Protein AF-A0A838U5E7-F1 (afdb_monomer_lite)

Sequence (62 aa):
MRHCLKSVQSTSGSGLLLIEPKNRQILALSISKERNMLIAEKFISGLVRIHGKNPVSTDGGT

Radius of gyration: 11.26 Å; chains: 1; bounding box: 28×26×26 Å

Structure (mmCIF, N/CA/C/O backbone):
data_AF-A0A838U5E7-F1
#
_entry.id   AF-A0A838U5E7-F1
#
loop_
_atom_site.group_PDB
_atom_site.id
_atom_site.type_symbol
_atom_site.label_atom_id
_atom_site.label_alt_id
_atom_site.label_comp_id
_atom_site.label_asym_id
_atom_site.label_entity_id
_atom_site.label_seq_id
_atom_site.pdbx_PDB_ins_code
_atom_site.Cartn_x
_atom_site.Cartn_y
_atom_site.Cartn_z
_atom_site.occupancy
_atom_site.B_iso_or_eq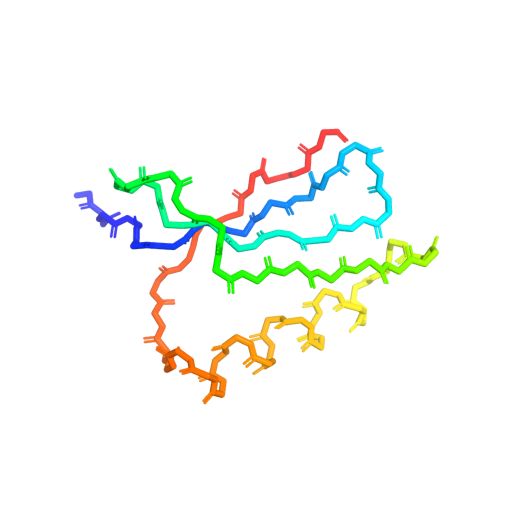uiv
_atom_site.auth_seq_id
_atom_site.auth_comp_id
_atom_site.auth_asym_id
_atom_site.auth_atom_id
_atom_site.pdbx_PDB_model_num
ATOM 1 N N . MET A 1 1 ? -22.469 14.584 5.669 1.00 43.12 1 MET A N 1
ATOM 2 C CA . MET A 1 1 ? -21.313 14.328 4.780 1.00 43.12 1 MET A CA 1
ATOM 3 C C . MET A 1 1 ? -20.190 13.755 5.635 1.00 43.12 1 MET A C 1
ATOM 5 O O . MET A 1 1 ? -19.867 14.361 6.647 1.00 43.12 1 MET A O 1
ATOM 9 N N . ARG A 1 2 ? -19.674 12.555 5.339 1.00 51.53 2 ARG A N 1
ATOM 10 C CA . ARG A 1 2 ? -18.592 11.949 6.137 1.00 51.53 2 ARG A CA 1
ATOM 11 C C . ARG A 1 2 ? -17.277 12.621 5.738 1.00 51.53 2 ARG A C 1
ATOM 13 O O . ARG A 1 2 ? -16.842 12.453 4.605 1.00 51.53 2 ARG A O 1
ATOM 20 N N . HIS A 1 3 ? -16.685 13.411 6.632 1.00 58.72 3 HIS A N 1
ATOM 21 C CA . HIS A 1 3 ? -15.370 14.009 6.398 1.00 58.72 3 HIS A CA 1
ATOM 22 C C . HIS A 1 3 ? -14.335 12.889 6.238 1.00 58.72 3 HIS A C 1
ATOM 24 O O . HIS A 1 3 ? -14.070 12.135 7.173 1.00 58.72 3 HIS A O 1
ATOM 30 N N . CYS A 1 4 ? -13.780 12.756 5.036 1.00 63.56 4 CYS A N 1
ATOM 31 C CA . CYS A 1 4 ? -12.685 11.841 4.768 1.00 63.56 4 CYS A CA 1
ATOM 32 C C . CYS A 1 4 ? -11.425 12.338 5.490 1.00 63.56 4 CYS A C 1
ATOM 34 O O . CYS A 1 4 ? -10.951 13.441 5.221 1.00 63.56 4 CYS A O 1
ATOM 36 N N . LEU A 1 5 ? -10.888 11.531 6.407 1.00 75.25 5 LEU A N 1
ATOM 37 C CA . LEU A 1 5 ? -9.704 11.898 7.191 1.00 75.25 5 LEU A CA 1
ATOM 38 C C . LEU A 1 5 ? -8.400 11.668 6.422 1.00 75.25 5 LEU A C 1
ATOM 40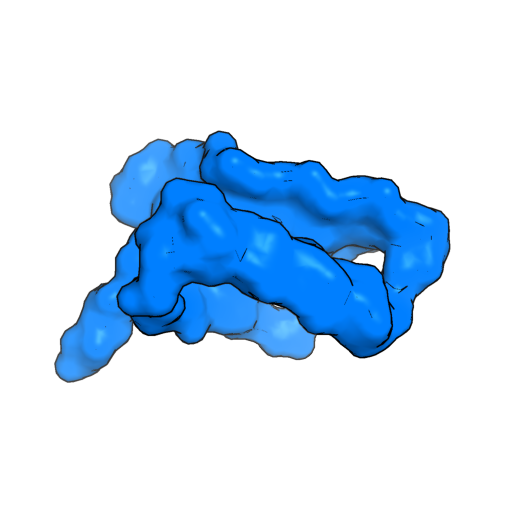 O O . LEU A 1 5 ? -7.401 12.307 6.732 1.00 75.25 5 LEU A O 1
ATOM 44 N N . LYS A 1 6 ? -8.388 10.748 5.449 1.00 83.88 6 LYS A N 1
ATOM 45 C CA . LYS A 1 6 ? -7.184 10.301 4.732 1.00 83.88 6 LYS A CA 1
ATOM 46 C C . LYS A 1 6 ? -7.520 9.951 3.280 1.00 83.88 6 LYS A C 1
ATOM 48 O O . LYS A 1 6 ? -8.473 9.225 3.038 1.00 83.88 6 LYS A O 1
ATOM 53 N N . SER A 1 7 ? -6.761 10.459 2.317 1.00 85.06 7 SER A N 1
ATOM 54 C CA . SER A 1 7 ? -6.967 10.218 0.883 1.00 85.06 7 SER A CA 1
ATOM 55 C C . SER A 1 7 ? -5.885 9.291 0.339 1.00 85.06 7 SER A C 1
ATOM 57 O O . SER A 1 7 ? -4.707 9.556 0.568 1.00 85.06 7 SER A O 1
ATOM 59 N N . VAL A 1 8 ? -6.267 8.228 -0.370 1.00 87.19 8 VAL A N 1
ATOM 60 C CA . VAL A 1 8 ? -5.345 7.386 -1.143 1.00 87.19 8 VAL A CA 1
ATOM 61 C C . VAL A 1 8 ? -5.415 7.814 -2.604 1.00 87.19 8 VAL A C 1
ATOM 63 O O . VAL A 1 8 ? -6.498 7.843 -3.181 1.00 87.19 8 VAL A O 1
ATOM 66 N N . GLN A 1 9 ? -4.275 8.138 -3.201 1.00 86.25 9 GLN A N 1
ATOM 67 C CA . GLN A 1 9 ? -4.184 8.616 -4.578 1.00 86.25 9 GLN A CA 1
ATOM 68 C C . GLN A 1 9 ? -3.257 7.742 -5.410 1.00 86.25 9 GLN A C 1
ATOM 70 O O . GLN A 1 9 ? -2.206 7.307 -4.927 1.00 86.25 9 GLN A O 1
ATOM 75 N N . SER A 1 10 ? -3.637 7.508 -6.665 1.00 82.25 10 SER A N 1
ATOM 76 C CA . SER A 1 10 ? -2.731 6.940 -7.661 1.00 82.25 10 SER A CA 1
ATOM 77 C C . SER A 1 10 ? -1.977 8.079 -8.329 1.00 82.25 10 SER A C 1
ATOM 79 O O . SER A 1 10 ? -2.569 9.005 -8.872 1.00 82.25 10 SER A O 1
ATOM 81 N N . THR A 1 11 ? -0.652 8.022 -8.312 1.00 78.69 11 THR A N 1
ATOM 82 C CA . THR A 1 11 ? 0.161 9.038 -8.989 1.00 78.69 11 THR A CA 1
ATOM 83 C C . THR A 1 11 ? 0.179 8.814 -10.502 1.00 78.69 11 THR A C 1
ATOM 85 O O . THR A 1 11 ? -0.072 7.710 -10.990 1.00 78.69 11 THR A O 1
ATOM 88 N N . SER A 1 12 ? 0.527 9.853 -11.269 1.00 67.62 12 SER A N 1
ATOM 89 C CA . SER A 1 12 ? 0.790 9.733 -12.712 1.00 67.62 12 SER A CA 1
ATOM 90 C C . SER A 1 12 ? 1.968 8.796 -13.025 1.00 67.62 12 SER A C 1
ATOM 92 O O . SER A 1 12 ? 2.061 8.291 -14.144 1.00 67.62 12 SER A O 1
ATOM 94 N N . GLY A 1 13 ? 2.807 8.487 -12.026 1.00 66.12 13 GLY A N 1
ATOM 95 C CA . GLY A 1 13 ? 3.783 7.394 -12.016 1.00 66.12 13 GLY A CA 1
ATOM 96 C C . GLY A 1 13 ? 3.246 6.102 -11.380 1.00 66.12 13 GLY A C 1
ATOM 97 O O . GLY A 1 13 ? 2.090 5.989 -10.989 1.00 66.12 13 GLY A O 1
ATOM 98 N N . SER A 1 14 ? 4.063 5.064 -11.291 1.00 72.69 14 SER A N 1
ATOM 99 C CA . SER A 1 14 ? 3.647 3.728 -10.838 1.00 72.69 14 SER A CA 1
ATOM 100 C C . SER A 1 14 ? 3.471 3.602 -9.304 1.00 72.69 14 SER A C 1
ATOM 102 O O . SER A 1 14 ? 3.798 2.570 -8.720 1.00 72.69 14 SER A O 1
ATOM 104 N N . GLY A 1 15 ? 3.000 4.655 -8.622 1.00 85.19 15 GLY A N 1
ATOM 105 C CA . GLY A 1 15 ? 2.976 4.727 -7.158 1.00 85.19 15 GLY A CA 1
ATOM 106 C C . GLY A 1 15 ? 1.641 5.137 -6.533 1.00 85.19 15 GLY A C 1
ATOM 107 O O . GLY A 1 15 ? 0.861 5.869 -7.141 1.00 85.19 15 GLY A O 1
ATOM 108 N N . LEU A 1 16 ? 1.418 4.679 -5.300 1.00 89.31 16 LEU A N 1
ATOM 109 C CA . LEU A 1 16 ? 0.270 4.982 -4.441 1.00 89.31 16 LEU A CA 1
ATOM 110 C C . LEU A 1 16 ? 0.686 5.900 -3.296 1.00 89.31 16 LEU A C 1
ATOM 112 O O . LEU A 1 16 ? 1.751 5.719 -2.703 1.00 89.31 16 LEU A O 1
ATOM 116 N N . LEU A 1 17 ? -0.172 6.855 -2.961 1.00 90.12 17 LEU A N 1
ATOM 117 C CA . LEU A 1 17 ? 0.121 7.910 -2.000 1.00 90.12 17 LEU A CA 1
ATOM 118 C C . LEU A 1 17 ? -0.999 8.017 -0.970 1.00 90.12 17 LEU A C 1
ATOM 120 O O . LEU A 1 17 ? -2.166 8.040 -1.340 1.00 90.12 17 LEU A O 1
ATOM 124 N N . LEU A 1 18 ? -0.656 8.099 0.316 1.00 91.12 18 LEU A N 1
ATOM 125 C CA . LEU A 1 18 ? -1.598 8.453 1.376 1.00 91.12 18 LEU A CA 1
ATOM 126 C C . LEU A 1 18 ? -1.361 9.902 1.782 1.00 91.12 18 LEU A C 1
ATOM 128 O O . LEU A 1 18 ? -0.258 10.256 2.199 1.00 91.12 18 LEU A O 1
ATOM 132 N N . ILE A 1 19 ? -2.408 10.715 1.718 1.00 89.62 19 ILE A N 1
ATOM 133 C CA . ILE A 1 19 ? -2.368 12.135 2.054 1.00 89.62 19 ILE A CA 1
ATOM 134 C C . ILE A 1 19 ? -3.387 12.418 3.151 1.00 89.62 19 ILE A C 1
ATOM 136 O O . ILE A 1 19 ? -4.527 11.956 3.093 1.00 89.62 19 ILE A O 1
ATOM 140 N N . GLU A 1 20 ? -3.007 13.220 4.137 1.00 89.31 20 GLU A N 1
ATOM 141 C CA . GLU A 1 20 ? -3.966 13.858 5.031 1.00 89.31 20 GLU A CA 1
ATOM 142 C C . GLU A 1 20 ? -4.487 15.147 4.368 1.00 89.31 20 GLU A C 1
ATOM 144 O O . GLU A 1 20 ? -3.754 16.137 4.303 1.00 89.31 20 GLU A O 1
ATOM 149 N N . PRO A 1 21 ? -5.735 15.187 3.865 1.00 82.38 21 PRO A N 1
ATOM 150 C CA . PRO A 1 21 ? -6.235 16.315 3.079 1.00 82.38 21 PRO A CA 1
ATOM 151 C C . PRO A 1 21 ? -6.298 17.621 3.876 1.00 82.38 21 PRO A C 1
ATOM 153 O O . PRO A 1 21 ? -6.156 18.694 3.296 1.00 82.38 21 PRO A O 1
ATOM 156 N N . LYS A 1 22 ? -6.469 17.541 5.203 1.00 85.19 22 LYS A N 1
ATOM 157 C CA . LYS A 1 22 ? -6.564 18.714 6.081 1.00 85.19 22 LYS A CA 1
ATOM 158 C C . LYS A 1 22 ? -5.270 19.530 6.097 1.00 85.19 22 LYS A C 1
ATOM 160 O O . LYS A 1 22 ? -5.322 20.752 6.028 1.00 85.19 22 LYS A O 1
ATOM 165 N N . ASN A 1 23 ? -4.130 18.842 6.140 1.00 86.81 23 ASN A N 1
ATOM 166 C CA . ASN A 1 23 ? -2.811 19.458 6.281 1.00 86.81 23 ASN A CA 1
ATOM 167 C C . ASN A 1 23 ? -1.951 19.305 5.013 1.00 86.81 23 ASN A C 1
ATOM 169 O O . ASN A 1 23 ? -0.816 19.769 4.982 1.00 86.81 23 ASN A O 1
ATOM 173 N N . ARG A 1 24 ? -2.476 18.627 3.978 1.00 83.88 24 ARG A N 1
ATOM 174 C CA . ARG A 1 24 ? -1.763 18.221 2.751 1.00 83.88 24 ARG A CA 1
ATOM 175 C C . ARG A 1 24 ? -0.460 17.457 3.028 1.00 83.88 24 ARG A C 1
ATOM 177 O O . ARG A 1 24 ? 0.474 17.505 2.234 1.00 83.88 24 ARG A O 1
ATOM 184 N N . GLN A 1 25 ? -0.399 16.743 4.151 1.00 89.06 25 GLN A N 1
ATOM 185 C CA . GLN A 1 25 ? 0.777 15.976 4.547 1.00 89.06 25 GLN A CA 1
ATOM 186 C C . GLN A 1 25 ? 0.780 14.608 3.861 1.00 89.06 25 GLN A C 1
ATOM 188 O O . GLN A 1 25 ? -0.232 13.908 3.865 1.00 89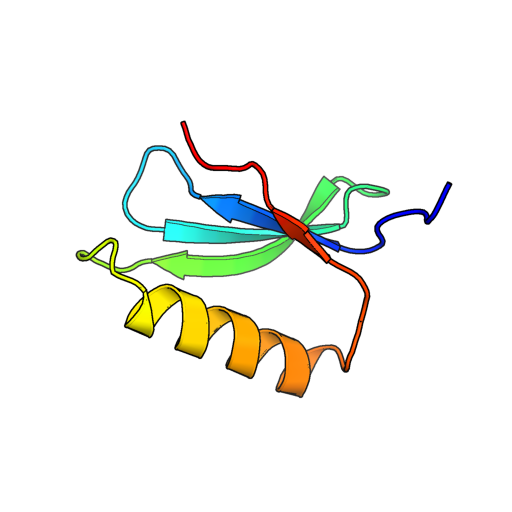.06 25 GLN A O 1
ATOM 193 N N . ILE A 1 26 ? 1.930 14.214 3.315 1.00 89.75 26 ILE A N 1
ATOM 194 C CA . ILE A 1 26 ? 2.159 12.861 2.804 1.00 89.75 26 ILE A CA 1
ATOM 195 C C . ILE A 1 26 ? 2.447 11.945 3.993 1.00 89.75 26 ILE A C 1
ATOM 197 O O . ILE A 1 26 ? 3.431 12.137 4.702 1.00 89.75 26 ILE A O 1
ATOM 201 N N . LEU A 1 27 ? 1.584 10.956 4.207 1.00 89.62 27 LEU A N 1
ATOM 202 C CA . LEU A 1 27 ? 1.698 9.993 5.304 1.00 89.62 27 LEU A CA 1
ATOM 203 C C . LEU A 1 27 ? 2.393 8.698 4.872 1.00 89.62 27 LEU A C 1
ATOM 205 O O . LEU A 1 27 ? 3.042 8.050 5.687 1.00 89.62 27 LEU A O 1
ATOM 209 N N . ALA A 1 28 ? 2.250 8.307 3.603 1.00 89.75 28 ALA A N 1
ATOM 210 C CA . ALA A 1 28 ? 2.890 7.119 3.050 1.00 89.75 28 ALA A CA 1
ATOM 211 C C . ALA A 1 28 ? 3.008 7.206 1.524 1.00 89.75 28 ALA A C 1
ATOM 213 O O . ALA A 1 28 ? 2.162 7.810 0.860 1.00 89.75 28 ALA A O 1
ATOM 214 N N . LEU A 1 29 ? 4.025 6.542 0.978 1.00 90.06 29 LEU A N 1
ATOM 215 C CA . LEU A 1 29 ? 4.262 6.389 -0.453 1.00 90.06 29 LEU A CA 1
ATOM 216 C C . LEU A 1 29 ? 4.657 4.938 -0.734 1.00 90.06 29 LEU A C 1
ATOM 218 O O . LEU A 1 29 ? 5.525 4.386 -0.061 1.00 90.06 29 LEU A O 1
ATOM 222 N N . SER A 1 30 ? 4.044 4.330 -1.742 1.00 88.75 30 SER A N 1
ATOM 223 C CA . SER A 1 30 ? 4.466 3.043 -2.289 1.00 88.75 30 SER A CA 1
ATOM 224 C C . SER A 1 30 ? 4.775 3.221 -3.763 1.00 88.75 30 SER A C 1
ATOM 226 O O . SER A 1 30 ? 3.912 3.649 -4.520 1.00 88.75 30 SER A O 1
ATOM 228 N N . ILE A 1 31 ? 6.006 2.915 -4.165 1.00 87.25 31 ILE A N 1
ATOM 229 C CA . ILE A 1 31 ? 6.435 2.945 -5.563 1.00 87.25 31 ILE A CA 1
ATOM 230 C C . ILE A 1 31 ? 6.574 1.496 -6.016 1.00 87.25 31 ILE A C 1
ATOM 232 O O . ILE A 1 31 ? 7.358 0.737 -5.451 1.00 87.25 31 ILE A O 1
ATOM 236 N N . SER A 1 32 ? 5.814 1.117 -7.033 1.00 84.44 32 SER A N 1
ATOM 237 C CA . SER A 1 32 ? 5.920 -0.178 -7.703 1.00 84.44 32 SER A CA 1
ATOM 238 C C . SER A 1 32 ? 6.276 0.060 -9.165 1.00 84.44 32 SER A C 1
ATOM 240 O O . SER A 1 32 ? 6.150 1.174 -9.644 1.00 84.44 32 SER A O 1
ATOM 242 N N . LYS A 1 33 ? 6.731 -0.946 -9.912 1.00 83.62 33 LYS A N 1
ATOM 243 C CA . LYS A 1 33 ? 6.742 -0.849 -11.387 1.00 83.62 33 LYS A CA 1
ATOM 244 C C . LYS A 1 33 ? 5.382 -1.213 -11.983 1.00 83.62 33 LYS A C 1
ATOM 246 O O . LYS A 1 33 ? 5.059 -0.797 -13.090 1.00 83.62 33 LYS A O 1
ATOM 251 N N . GLU A 1 34 ? 4.582 -1.946 -11.221 1.00 82.00 34 GLU A N 1
ATOM 252 C CA . GLU A 1 34 ? 3.316 -2.532 -11.636 1.00 82.00 34 GLU A CA 1
ATOM 253 C C . GLU A 1 34 ? 2.146 -1.818 -10.957 1.00 82.00 34 GLU A C 1
ATOM 255 O O . GLU A 1 34 ? 2.132 -1.657 -9.733 1.00 82.00 34 GLU A O 1
ATOM 260 N N . ARG A 1 35 ? 1.134 -1.445 -11.746 1.00 76.44 35 ARG A N 1
ATOM 261 C CA . ARG A 1 35 ? -0.143 -0.899 -11.265 1.00 76.44 35 ARG A CA 1
ATOM 262 C C . ARG A 1 35 ? -1.195 -1.997 -11.199 1.00 76.44 35 ARG A C 1
ATOM 264 O O . ARG A 1 35 ? -2.120 -2.040 -12.003 1.00 76.44 35 ARG A O 1
ATOM 271 N N . ASN A 1 36 ? -1.010 -2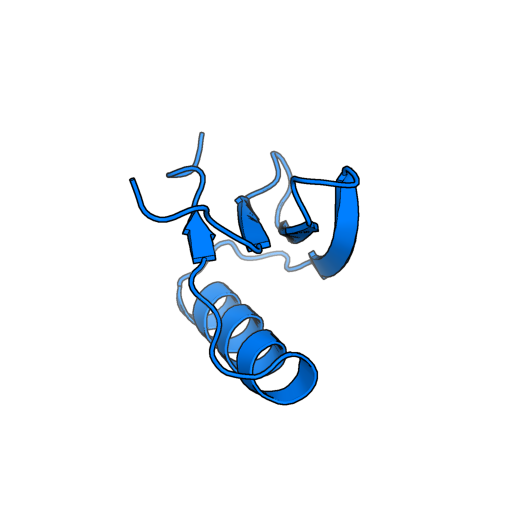.926 -10.271 1.00 84.88 36 ASN A N 1
ATOM 272 C CA . ASN A 1 36 ? -1.936 -4.034 -10.077 1.00 84.88 36 ASN A CA 1
ATOM 273 C C . ASN A 1 36 ? -2.676 -3.916 -8.736 1.00 84.88 36 ASN A C 1
ATOM 275 O O . ASN A 1 36 ? -2.243 -3.229 -7.807 1.00 84.88 36 ASN A O 1
ATOM 279 N N . MET A 1 37 ? -3.809 -4.611 -8.646 1.00 85.88 37 MET A N 1
ATOM 280 C CA . MET A 1 37 ? -4.670 -4.589 -7.464 1.00 85.88 37 MET A CA 1
ATOM 281 C C . MET A 1 37 ? -3.974 -5.164 -6.222 1.00 85.88 37 MET A C 1
ATOM 283 O O . MET A 1 37 ? -4.220 -4.688 -5.119 1.00 85.88 37 MET A O 1
ATOM 287 N N . LEU A 1 38 ? -3.057 -6.123 -6.393 1.00 90.25 38 LEU A N 1
ATOM 288 C CA . LEU A 1 38 ? -2.321 -6.745 -5.289 1.00 90.25 38 LEU A CA 1
ATOM 289 C C . LEU A 1 38 ? -1.386 -5.747 -4.586 1.00 90.25 38 LEU A C 1
ATOM 291 O O . LEU A 1 38 ? -1.256 -5.762 -3.363 1.00 90.25 38 LEU A O 1
ATOM 295 N N . ILE A 1 39 ? -0.738 -4.862 -5.346 1.00 88.81 39 ILE A N 1
ATOM 296 C CA . ILE A 1 39 ? 0.084 -3.778 -4.797 1.00 88.81 39 ILE A CA 1
ATOM 297 C C . ILE A 1 39 ? -0.797 -2.790 -4.029 1.00 88.81 39 ILE A C 1
ATOM 299 O O . ILE A 1 39 ? -0.445 -2.405 -2.912 1.00 88.81 39 ILE A O 1
ATOM 303 N N . ALA A 1 40 ? -1.958 -2.429 -4.581 1.00 87.19 40 ALA A N 1
ATOM 304 C CA . ALA A 1 40 ? -2.913 -1.556 -3.902 1.00 87.19 40 ALA A CA 1
ATOM 305 C C . ALA A 1 40 ? -3.439 -2.165 -2.599 1.00 87.19 40 ALA A C 1
ATOM 307 O O . ALA A 1 40 ? -3.475 -1.492 -1.569 1.00 87.19 40 ALA A O 1
ATOM 308 N N . GLU A 1 41 ? -3.767 -3.452 -2.611 1.00 90.56 41 GLU A N 1
ATOM 309 C CA . GLU A 1 41 ? -4.214 -4.182 -1.431 1.00 90.56 41 GLU A CA 1
ATOM 310 C C . GLU A 1 41 ? -3.129 -4.226 -0.348 1.00 90.56 41 GLU A C 1
ATOM 312 O O . GLU A 1 41 ? -3.393 -3.889 0.808 1.00 90.56 41 GLU A O 1
ATOM 317 N N . LYS A 1 42 ? -1.886 -4.568 -0.716 1.00 91.19 42 LYS A N 1
ATOM 318 C CA . LYS A 1 42 ? -0.748 -4.567 0.216 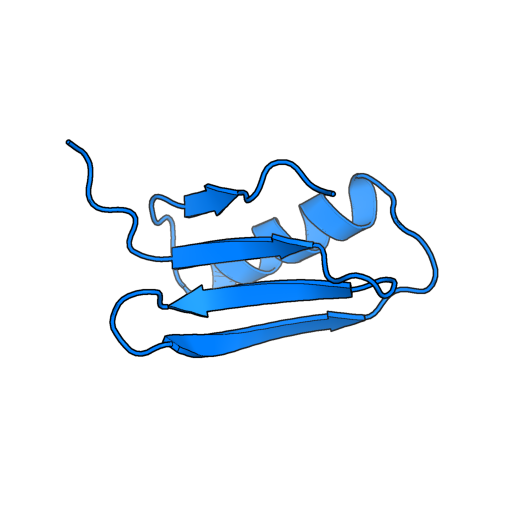1.00 91.19 42 LYS A CA 1
ATOM 319 C C . LYS A 1 42 ? -0.507 -3.186 0.813 1.00 91.19 42 LYS A C 1
ATOM 321 O O . LYS A 1 42 ? -0.268 -3.080 2.016 1.00 91.19 42 LYS A O 1
ATOM 326 N N . PHE A 1 43 ? -0.599 -2.137 -0.005 1.00 90.38 43 PHE A N 1
ATOM 327 C CA . PHE A 1 43 ? -0.472 -0.763 0.461 1.00 90.38 43 PHE A CA 1
ATOM 328 C C . PHE A 1 43 ? -1.551 -0.436 1.498 1.00 90.38 43 PHE A C 1
ATOM 330 O O . PHE A 1 43 ? -1.214 -0.077 2.624 1.00 90.38 43 PHE A O 1
ATOM 337 N N . ILE A 1 44 ? -2.831 -0.647 1.173 1.00 89.25 44 ILE A N 1
ATOM 338 C CA . ILE A 1 44 ? -3.957 -0.358 2.076 1.00 89.25 44 ILE A CA 1
ATOM 339 C C . ILE A 1 44 ? -3.877 -1.193 3.362 1.00 89.25 44 ILE A C 1
ATOM 341 O O . ILE A 1 44 ? -4.080 -0.656 4.451 1.00 89.25 44 ILE A O 1
ATOM 345 N N . SER A 1 45 ? -3.530 -2.478 3.269 1.00 91.38 45 SER A N 1
ATOM 346 C CA . SER A 1 45 ? -3.334 -3.351 4.434 1.00 91.38 45 SER A CA 1
ATOM 347 C C . SER A 1 45 ? -2.238 -2.818 5.367 1.00 91.38 45 SER A C 1
ATOM 349 O O . SER A 1 45 ? -2.431 -2.724 6.583 1.00 91.38 45 SER A O 1
ATOM 351 N N . GLY A 1 46 ? -1.120 -2.353 4.797 1.00 91.62 46 GLY A N 1
ATOM 352 C CA . GLY A 1 46 ? -0.062 -1.667 5.539 1.00 91.62 46 GLY A CA 1
ATOM 353 C C . GLY A 1 46 ? -0.553 -0.393 6.233 1.00 91.62 46 GLY A C 1
ATOM 354 O O . GLY A 1 46 ? -0.247 -0.178 7.408 1.00 91.62 46 GLY A O 1
ATOM 355 N N . LEU A 1 47 ? -1.375 0.416 5.552 1.00 90.19 47 LEU A N 1
ATOM 356 C CA . LEU A 1 47 ? -1.959 1.624 6.141 1.00 90.19 47 LEU A CA 1
ATOM 357 C C . LEU A 1 47 ? -2.845 1.296 7.343 1.00 90.19 47 LEU A C 1
ATOM 359 O O . LEU A 1 47 ? -2.715 1.952 8.372 1.00 90.19 47 LEU A O 1
ATOM 363 N N . VAL A 1 48 ? -3.698 0.272 7.259 1.00 90.12 48 VAL A N 1
ATOM 364 C CA . VAL A 1 48 ? -4.557 -0.139 8.386 1.00 90.12 48 VAL A CA 1
ATOM 365 C C . VAL A 1 48 ? -3.719 -0.550 9.598 1.00 90.12 48 VAL A C 1
ATOM 367 O O . VAL A 1 48 ? -4.085 -0.234 10.729 1.00 90.12 48 VAL A O 1
ATOM 370 N N . ARG A 1 49 ? -2.570 -1.202 9.383 1.00 89.44 49 ARG A N 1
ATOM 371 C CA . ARG A 1 49 ? -1.665 -1.609 10.467 1.00 89.44 49 ARG A CA 1
ATOM 372 C C . ARG A 1 49 ? -0.997 -0.422 11.168 1.00 89.44 49 ARG A C 1
ATOM 374 O O . ARG A 1 49 ? -0.832 -0.465 12.381 1.00 89.44 49 ARG A O 1
ATOM 381 N N . ILE A 1 50 ? -0.610 0.616 10.426 1.00 88.75 50 ILE A N 1
ATOM 382 C CA . ILE A 1 50 ? 0.097 1.793 10.971 1.00 88.75 50 ILE A CA 1
ATOM 383 C C . ILE A 1 50 ? -0.886 2.815 11.555 1.00 88.75 50 ILE A C 1
ATOM 385 O O . ILE A 1 50 ? -0.604 3.469 12.555 1.00 88.75 50 ILE A O 1
ATOM 389 N N . HIS A 1 51 ? -2.042 2.977 10.918 1.00 85.81 51 HIS A N 1
ATOM 390 C CA . HIS A 1 51 ? -2.954 4.089 11.165 1.00 85.81 51 HIS A CA 1
ATOM 391 C C . HIS A 1 51 ? -4.299 3.691 11.772 1.00 85.81 51 HIS A C 1
ATOM 393 O O . HIS A 1 51 ? -5.105 4.580 12.058 1.00 85.81 51 HIS A O 1
ATOM 399 N N . GLY A 1 52 ? -4.554 2.394 11.938 1.00 87.19 52 GLY A N 1
ATOM 400 C CA . GLY A 1 52 ? -5.863 1.879 12.311 1.00 87.19 52 GLY A CA 1
ATOM 401 C C . GLY A 1 52 ? -6.879 1.951 11.167 1.00 87.19 52 GLY A C 1
ATOM 402 O O . GLY A 1 52 ? -6.586 2.355 10.038 1.00 87.19 52 GLY A O 1
ATOM 403 N N . LYS A 1 53 ? -8.112 1.530 11.464 1.00 88.50 53 LYS A N 1
ATOM 404 C CA . LYS A 1 53 ? -9.227 1.566 10.512 1.00 88.50 53 LYS A CA 1
ATOM 405 C C . LYS A 1 53 ? -9.826 2.970 10.460 1.00 88.50 53 LYS A C 1
ATOM 407 O O . LYS A 1 53 ? -10.604 3.336 11.336 1.00 88.50 53 LYS A O 1
ATOM 412 N N . ASN A 1 54 ? -9.521 3.712 9.396 1.00 83.69 54 ASN A N 1
ATOM 413 C CA . ASN A 1 54 ? -10.063 5.049 9.162 1.00 83.69 54 ASN A CA 1
ATOM 414 C C . ASN A 1 54 ? -10.831 5.104 7.831 1.00 83.69 54 ASN A C 1
ATOM 416 O O . ASN A 1 54 ? -10.425 4.439 6.877 1.00 83.69 54 ASN A O 1
ATOM 420 N N . PRO A 1 55 ? -11.897 5.921 7.725 1.00 83.81 55 PRO A N 1
ATOM 421 C CA . PRO A 1 55 ? -12.522 6.216 6.441 1.00 83.81 55 PRO A CA 1
ATOM 422 C C . PRO A 1 55 ? -11.502 6.845 5.488 1.00 83.81 55 PRO A C 1
ATOM 424 O O . PRO A 1 55 ? -10.865 7.845 5.839 1.00 83.81 55 PRO A O 1
ATOM 427 N N . VAL A 1 56 ? -11.378 6.267 4.293 1.00 85.88 56 VAL A N 1
ATOM 428 C CA . VAL A 1 56 ? -10.518 6.770 3.220 1.00 85.88 56 VAL A CA 1
ATOM 429 C C . VAL A 1 56 ? -11.325 7.063 1.963 1.00 85.88 56 VAL A C 1
ATOM 431 O O . VAL A 1 56 ? -12.329 6.405 1.694 1.00 85.88 56 VAL A O 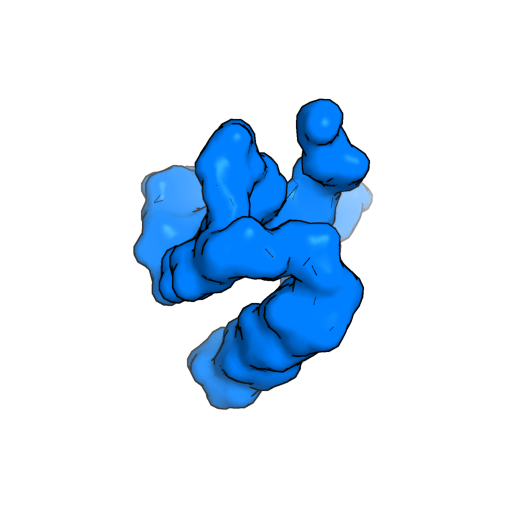1
ATOM 434 N N . SER A 1 57 ? -10.870 8.049 1.199 1.00 87.69 57 SER A N 1
ATOM 435 C CA . SER A 1 57 ? -11.335 8.324 -0.160 1.00 87.69 57 SER A CA 1
ATOM 436 C C . SER A 1 57 ? -10.257 7.881 -1.134 1.00 87.69 57 SER A C 1
ATOM 438 O O . SER A 1 57 ? -9.071 7.989 -0.825 1.00 87.69 57 SER A O 1
ATOM 440 N N . THR A 1 58 ? -10.672 7.409 -2.304 1.00 85.38 58 THR A N 1
ATOM 441 C CA . THR A 1 58 ? -9.778 7.196 -3.445 1.00 85.38 58 THR A CA 1
ATOM 442 C C . THR A 1 58 ? -10.110 8.219 -4.524 1.00 85.38 58 THR A C 1
ATOM 444 O O . THR A 1 58 ? -11.240 8.706 -4.572 1.00 85.38 58 THR A O 1
ATOM 447 N N . ASP A 1 59 ? -9.131 8.602 -5.339 1.00 77.19 59 ASP A N 1
ATOM 448 C CA . ASP A 1 59 ? -9.310 9.585 -6.419 1.00 77.19 59 ASP A CA 1
ATOM 449 C C . ASP A 1 59 ? -9.932 8.996 -7.696 1.00 77.19 59 ASP A C 1
ATOM 451 O O . ASP A 1 59 ? -10.159 9.728 -8.652 1.00 77.19 59 ASP A O 1
ATOM 455 N N . GLY A 1 60 ? -10.248 7.697 -7.708 1.00 69.75 60 GLY A N 1
ATOM 456 C CA . GLY A 1 60 ? -10.819 7.010 -8.869 1.00 69.75 60 GLY A CA 1
ATOM 457 C C . GLY A 1 60 ? -9.823 6.746 -10.004 1.00 69.75 60 GLY A C 1
ATOM 458 O O . GLY A 1 60 ? -10.209 6.125 -10.991 1.00 69.75 60 GLY A O 1
ATOM 459 N N . GLY A 1 61 ? -8.552 7.138 -9.851 1.00 63.69 61 GLY A N 1
ATOM 460 C CA . GLY A 1 61 ? -7.562 7.118 -10.929 1.00 63.69 61 GLY A CA 1
ATOM 461 C C . GLY A 1 61 ? -7.748 8.252 -11.950 1.00 63.69 61 GLY A C 1
ATOM 462 O O . GLY A 1 61 ? -8.765 8.940 -11.969 1.00 63.69 61 GLY A O 1
ATOM 463 N N . THR A 1 62 ? -6.729 8.462 -12.787 1.00 52.22 62 THR A N 1
ATOM 464 C CA . THR A 1 62 ? -6.768 9.311 -13.995 1.00 52.22 62 THR A CA 1
ATOM 465 C C . THR A 1 62 ? -6.704 8.426 -15.226 1.00 52.22 62 THR A C 1
ATOM 467 O O . THR A 1 62 ? -5.900 7.463 -15.188 1.00 52.22 62 THR A O 1
#

Foldseek 3Di:
DDPAQWEWEDDPAQKIWIARPVVRDTPDMDHDNDNDVVSVVVVVVVCCVVPNDGHYHYPPYD

pLDDT: mean 82.52, std 10.73, range [43.12, 91.62]

Secondary structure (DSSP, 8-state):
----SEEEEE-SSSEEEEEETTTTEEEEEEE-S---HHHHHHHHHHHHHHH-S--EEE----